Protein AF-A0A8T4KR12-F1 (afdb_monomer_lite)

Secondary structure (DSSP, 8-state):
--HHHHHHHHHHHHTT-BTT--EEGGGGGTTS-GGG--HHHHHHHHHHHHHTTSEEE-STTEEEE-STTHHHHHHHHHHHHHHHH--

Foldseek 3Di:
DDPLLLLQLLVQLVVVQEDVRKDALLCSLPPDDPVPSDSVVSVVSQVVCVVVQQWDDDPDRIIHGYPVCSVVSVVSNVVVVVVVVVD

Sequence (87 aa):
MDKLHKHILRRLYSYGYVGRRHTAREEMKQGLPSHMKNMKLINEACDKLIKEGYLEHCHGDRISINRIKRREIAEIVRAWQNEANTT

pLDDT: mean 93.28, std 6.54, range [53.41, 97.69]

Structure (mmCIF, N/CA/C/O backbone):
data_AF-A0A8T4KR12-F1
#
_entry.id   AF-A0A8T4KR12-F1
#
loop_
_atom_site.group_PDB
_atom_site.id
_atom_site.type_symbol
_atom_site.label_atom_id
_atom_site.label_alt_id
_atom_site.label_comp_id
_atom_site.label_asym_id
_atom_site.label_entity_id
_atom_site.label_seq_id
_atom_site.pdbx_PDB_ins_code
_atom_site.Cartn_x
_atom_site.Cartn_y
_atom_site.Cartn_z
_atom_site.occupancy
_atom_site.B_iso_or_equiv
_atom_site.auth_seq_id
_atom_site.auth_comp_id
_atom_site.auth_asym_id
_atom_site.auth_atom_id
_atom_site.pdbx_PDB_model_num
ATOM 1 N N . MET A 1 1 ? 3.144 7.379 9.516 1.00 86.19 1 MET A N 1
ATOM 2 C CA . MET A 1 1 ? 2.653 7.022 8.166 1.00 86.19 1 MET A CA 1
ATOM 3 C C . MET A 1 1 ? 1.265 7.623 7.973 1.00 86.19 1 MET A C 1
ATOM 5 O O . MET A 1 1 ? 0.456 7.493 8.886 1.00 86.19 1 MET A O 1
ATOM 9 N N . ASP A 1 2 ? 1.008 8.316 6.859 1.00 92.75 2 ASP A N 1
ATOM 10 C CA . ASP A 1 2 ? -0.288 8.976 6.620 1.00 92.75 2 ASP A CA 1
ATOM 11 C C . ASP A 1 2 ? -1.394 7.995 6.172 1.00 92.75 2 ASP A C 1
ATOM 13 O O . ASP A 1 2 ? -1.157 6.799 5.973 1.00 92.75 2 ASP A O 1
ATOM 17 N N . LYS A 1 3 ? -2.619 8.511 6.004 1.00 93.06 3 LYS A N 1
ATOM 18 C CA . LYS A 1 3 ? -3.806 7.725 5.632 1.00 93.06 3 LYS A CA 1
ATOM 19 C C . LYS A 1 3 ? -3.688 7.053 4.257 1.00 93.06 3 LYS A C 1
ATOM 21 O O . LYS A 1 3 ? -4.169 5.932 4.100 1.00 93.06 3 LYS A O 1
ATOM 26 N N . LEU A 1 4 ? -3.064 7.701 3.270 1.00 95.50 4 LEU A N 1
ATOM 27 C CA . LEU A 1 4 ? -2.925 7.156 1.916 1.00 95.50 4 LEU A CA 1
ATOM 28 C C . LEU A 1 4 ? -1.929 5.993 1.894 1.00 95.50 4 LEU A C 1
ATOM 30 O O . LEU A 1 4 ? -2.222 4.941 1.331 1.00 95.50 4 LEU A O 1
ATOM 34 N N . HIS A 1 5 ? -0.796 6.144 2.579 1.00 97.12 5 HIS A N 1
ATOM 35 C CA . HIS A 1 5 ? 0.203 5.084 2.707 1.00 97.12 5 HIS A CA 1
ATOM 36 C C . HIS A 1 5 ? -0.382 3.864 3.435 1.00 97.12 5 HIS A C 1
ATOM 38 O O . HIS A 1 5 ? -0.280 2.738 2.942 1.00 97.12 5 HIS A O 1
ATOM 44 N N . LYS A 1 6 ? -1.076 4.088 4.564 1.00 96.44 6 LYS A N 1
ATOM 45 C CA . LYS A 1 6 ? -1.779 3.025 5.303 1.00 96.44 6 LYS A CA 1
ATOM 46 C C . LYS A 1 6 ? -2.843 2.336 4.428 1.00 96.44 6 LYS A C 1
ATOM 48 O O . LYS A 1 6 ? -2.947 1.110 4.450 1.00 96.44 6 LYS A O 1
ATOM 53 N N . HIS A 1 7 ? -3.585 3.089 3.605 1.00 96.06 7 HIS A N 1
ATOM 54 C CA . HIS A 1 7 ? -4.562 2.534 2.654 1.00 96.06 7 HIS A CA 1
ATOM 55 C C . HIS A 1 7 ? -3.920 1.619 1.608 1.00 96.06 7 HIS A C 1
ATOM 57 O O . HIS A 1 7 ? -4.406 0.504 1.410 1.00 96.06 7 HIS A O 1
ATOM 63 N N . ILE A 1 8 ? -2.825 2.057 0.977 1.00 96.94 8 ILE A N 1
ATOM 64 C CA . ILE A 1 8 ? -2.081 1.266 -0.017 1.00 96.94 8 ILE A CA 1
ATOM 65 C C . ILE A 1 8 ? -1.597 -0.046 0.610 1.00 96.94 8 ILE A C 1
ATOM 67 O O . ILE A 1 8 ? -1.888 -1.124 0.087 1.00 96.94 8 ILE A O 1
ATOM 71 N N . LEU A 1 9 ? -0.938 0.026 1.771 1.00 97.31 9 LEU A N 1
ATOM 72 C CA . LEU A 1 9 ? -0.447 -1.159 2.476 1.00 97.31 9 LEU A CA 1
ATOM 73 C C . LEU A 1 9 ? -1.577 -2.110 2.872 1.00 97.31 9 LEU A C 1
ATOM 75 O O . LEU A 1 9 ? -1.492 -3.304 2.586 1.00 97.31 9 LEU A O 1
ATOM 79 N N . ARG A 1 10 ? -2.666 -1.597 3.462 1.00 96.56 10 ARG A N 1
ATOM 80 C CA . ARG A 1 10 ? -3.838 -2.411 3.824 1.00 96.56 10 ARG A CA 1
ATOM 81 C C . ARG A 1 10 ? -4.397 -3.129 2.611 1.00 96.56 10 ARG A C 1
ATOM 83 O O . ARG A 1 10 ? -4.692 -4.320 2.696 1.00 96.56 10 ARG A O 1
ATOM 90 N N . ARG A 1 11 ? -4.565 -2.419 1.495 1.00 95.75 11 ARG A N 1
ATOM 91 C CA . ARG A 1 11 ? -5.120 -2.982 0.265 1.00 95.75 11 ARG A CA 1
ATOM 92 C C . ARG A 1 11 ? -4.237 -4.115 -0.245 1.00 95.75 11 ARG A C 1
ATOM 94 O O . ARG A 1 11 ? -4.726 -5.229 -0.411 1.0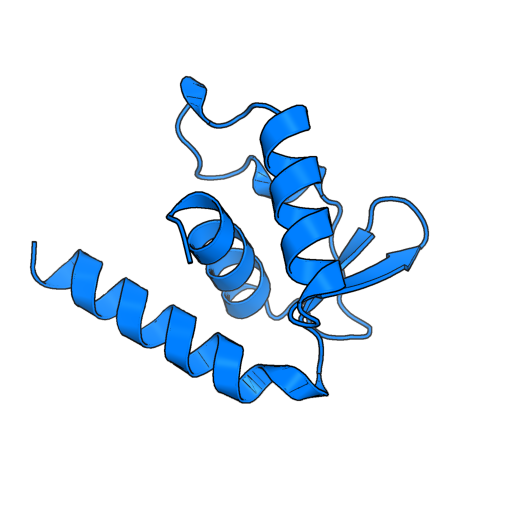0 95.75 11 ARG A O 1
ATOM 101 N N . LEU A 1 12 ? -2.944 -3.860 -0.429 1.00 96.56 12 LEU A N 1
ATOM 102 C CA . LEU A 1 12 ? -2.011 -4.873 -0.921 1.00 96.56 12 LEU A CA 1
ATOM 103 C C . LEU A 1 12 ? -1.932 -6.088 0.008 1.00 96.56 12 LEU A C 1
ATOM 105 O O . LEU A 1 12 ? -1.949 -7.225 -0.464 1.00 96.56 12 LEU A O 1
ATOM 109 N N . TYR A 1 13 ? -1.929 -5.849 1.319 1.00 96.56 13 TYR A N 1
ATOM 110 C CA . TYR A 1 13 ? -1.884 -6.897 2.331 1.00 96.56 13 TYR A CA 1
ATOM 111 C C . TYR A 1 13 ? -3.148 -7.763 2.317 1.00 96.56 13 TYR A C 1
ATOM 113 O O . TYR A 1 13 ? -3.049 -8.988 2.287 1.00 96.56 13 TYR A O 1
ATOM 121 N N . SER A 1 14 ? -4.327 -7.136 2.263 1.00 94.06 14 SER A N 1
ATOM 122 C CA . SER A 1 14 ? -5.623 -7.833 2.285 1.00 94.06 14 SER A CA 1
ATOM 123 C C . SER A 1 14 ? -5.819 -8.736 1.065 1.00 94.06 14 SER A C 1
ATOM 125 O O . SER A 1 14 ? -6.376 -9.821 1.188 1.00 94.06 14 SER A O 1
ATOM 127 N N . TYR A 1 15 ? -5.321 -8.320 -0.104 1.00 94.94 15 TYR A N 1
ATOM 128 C CA . TYR A 1 15 ? -5.381 -9.113 -1.339 1.00 94.94 15 TYR A CA 1
ATOM 129 C C . TYR A 1 15 ? -4.177 -10.055 -1.533 1.00 94.94 15 TYR A C 1
ATOM 131 O O . TYR A 1 15 ? -4.098 -10.767 -2.538 1.00 94.94 15 TYR A O 1
ATOM 139 N N . GLY A 1 16 ? -3.229 -10.076 -0.589 1.00 95.25 16 GLY A N 1
ATOM 140 C CA . GLY A 1 16 ? -2.057 -10.949 -0.644 1.00 95.25 16 GLY A CA 1
ATOM 141 C C . GLY A 1 16 ? -1.075 -10.611 -1.772 1.00 95.25 16 GLY A C 1
ATOM 142 O O . GLY A 1 16 ? -0.389 -11.505 -2.273 1.00 95.25 16 GLY A O 1
ATOM 143 N N . TYR A 1 17 ? -1.000 -9.345 -2.194 1.00 96.38 17 TYR A N 1
ATOM 144 C CA . TYR A 1 17 ? -0.017 -8.881 -3.174 1.00 96.38 17 TYR A CA 1
ATOM 145 C C . TYR A 1 17 ? 1.367 -8.773 -2.528 1.00 96.38 17 TYR A C 1
ATOM 147 O O . TYR A 1 17 ? 1.755 -7.718 -2.032 1.00 96.38 17 TYR A O 1
ATOM 155 N N . VAL A 1 18 ? 2.096 -9.890 -2.505 1.00 94.69 18 VAL A N 1
ATOM 156 C CA . VAL A 1 18 ? 3.415 -10.031 -1.881 1.00 94.69 18 VAL A CA 1
ATOM 157 C C . VAL A 1 18 ? 4.383 -10.716 -2.857 1.00 94.69 18 VAL A C 1
ATOM 159 O O . VAL A 1 18 ? 4.097 -11.812 -3.352 1.00 94.69 18 VAL A O 1
ATOM 162 N N . GLY A 1 19 ? 5.548 -10.108 -3.108 1.00 88.06 19 GLY A N 1
ATOM 163 C CA . GLY A 1 19 ? 6.589 -10.649 -3.990 1.00 88.06 19 GLY A CA 1
ATOM 164 C C . GLY A 1 19 ? 6.090 -10.931 -5.414 1.00 88.06 19 GLY A C 1
ATOM 165 O O . GLY A 1 19 ? 5.833 -10.018 -6.189 1.00 88.06 19 GLY A O 1
ATOM 166 N N . ARG A 1 20 ? 5.923 -12.215 -5.775 1.00 88.19 20 ARG A N 1
ATOM 167 C CA . ARG A 1 20 ? 5.464 -12.621 -7.124 1.00 88.19 20 ARG A CA 1
ATOM 168 C C . ARG A 1 20 ? 4.024 -12.192 -7.437 1.00 88.19 20 ARG A C 1
ATOM 170 O O . ARG A 1 20 ? 3.646 -12.146 -8.602 1.00 88.19 20 ARG A O 1
ATOM 177 N N . ARG A 1 21 ? 3.205 -11.905 -6.418 1.00 93.94 21 ARG A N 1
ATOM 178 C CA . ARG A 1 21 ? 1.847 -11.376 -6.601 1.00 93.94 21 ARG A CA 1
ATOM 179 C C . ARG A 1 21 ? 1.891 -9.855 -6.537 1.00 93.94 21 ARG A C 1
ATOM 181 O O . ARG A 1 21 ? 2.127 -9.291 -5.477 1.00 93.94 21 ARG A O 1
ATOM 188 N N . HIS A 1 22 ? 1.602 -9.207 -7.657 1.00 95.56 22 HIS A N 1
ATOM 189 C CA . HIS A 1 22 ? 1.715 -7.757 -7.814 1.00 95.56 22 HIS A CA 1
ATOM 190 C C . HIS A 1 22 ? 0.519 -7.159 -8.560 1.00 95.56 22 HIS A C 1
ATOM 192 O O . HIS A 1 22 ? -0.125 -7.835 -9.371 1.00 95.56 22 HIS A O 1
ATOM 198 N N . THR A 1 23 ? 0.274 -5.870 -8.360 1.00 96.88 23 THR A N 1
ATOM 199 C CA . THR A 1 23 ? -0.820 -5.114 -8.988 1.00 96.88 23 THR A CA 1
ATOM 200 C C . THR A 1 23 ? -0.315 -3.783 -9.535 1.00 96.88 23 THR A C 1
ATOM 202 O O . THR A 1 23 ? 0.731 -3.311 -9.105 1.00 96.88 23 THR A O 1
ATOM 205 N N . ALA A 1 24 ? -1.039 -3.174 -10.473 1.00 96.88 24 ALA A N 1
ATOM 206 C CA . ALA A 1 24 ? -0.710 -1.839 -10.971 1.00 96.88 24 ALA A CA 1
ATOM 207 C C . ALA A 1 24 ? -0.929 -0.767 -9.888 1.00 96.88 24 ALA A C 1
ATOM 209 O O . ALA A 1 24 ? -1.873 -0.874 -9.099 1.00 96.88 24 ALA A O 1
ATOM 210 N N . ARG A 1 25 ? -0.105 0.290 -9.884 1.00 96.25 25 ARG A N 1
ATOM 211 C CA . ARG A 1 25 ? -0.278 1.482 -9.026 1.00 96.25 25 ARG A CA 1
ATOM 212 C C . ARG A 1 25 ? -1.674 2.092 -9.163 1.00 96.25 25 ARG A C 1
ATOM 214 O O . ARG A 1 25 ? -2.267 2.501 -8.169 1.00 96.25 25 ARG A O 1
ATOM 221 N N . GLU A 1 26 ? -2.234 2.086 -10.373 1.00 95.25 26 GLU A N 1
ATOM 222 C CA . GLU A 1 26 ? -3.573 2.614 -10.656 1.00 95.25 26 GLU A CA 1
ATOM 223 C C . GLU A 1 26 ? -4.672 1.952 -9.812 1.00 95.25 26 GLU A C 1
ATOM 225 O O . GLU A 1 26 ? -5.604 2.622 -9.365 1.00 95.25 26 GLU A O 1
ATOM 230 N N . GLU A 1 27 ? -4.532 0.665 -9.491 1.00 95.62 27 GLU A N 1
ATOM 231 C CA . GLU A 1 27 ? -5.510 -0.068 -8.681 1.00 95.62 27 GLU A CA 1
ATOM 232 C C . GLU A 1 27 ? -5.620 0.473 -7.250 1.00 95.62 27 GLU A C 1
ATOM 234 O O . GLU A 1 27 ? -6.594 0.185 -6.548 1.00 95.62 27 GLU A O 1
ATOM 239 N N . MET A 1 28 ? -4.658 1.285 -6.797 1.00 95.81 28 MET A N 1
ATOM 240 C CA . MET A 1 28 ? -4.693 1.918 -5.477 1.00 95.81 28 MET A CA 1
ATOM 241 C C . MET A 1 28 ? -5.761 3.015 -5.372 1.00 95.81 28 MET A C 1
ATOM 243 O O . MET A 1 28 ? -6.173 3.348 -4.259 1.00 95.81 28 MET A O 1
ATOM 247 N N . LYS A 1 29 ? -6.294 3.511 -6.502 1.00 94.88 29 LYS A N 1
ATOM 248 C CA . LYS A 1 29 ? -7.421 4.464 -6.535 1.00 94.88 29 LYS A CA 1
ATOM 249 C C . LYS A 1 29 ? -8.721 3.876 -5.980 1.00 94.88 29 LYS A C 1
ATOM 251 O O . LYS A 1 29 ? -9.631 4.604 -5.577 1.00 94.88 29 LYS A O 1
ATOM 256 N N . GLN A 1 30 ? -8.851 2.552 -6.002 1.00 92.94 30 GLN A N 1
ATOM 257 C CA . GLN A 1 30 ? -10.079 1.881 -5.607 1.00 92.94 30 GLN A CA 1
ATOM 258 C C . GLN A 1 30 ? -10.283 1.948 -4.087 1.00 92.94 30 GLN A C 1
ATOM 260 O O . GLN A 1 30 ? -9.398 1.608 -3.295 1.00 92.94 30 GLN A O 1
ATOM 265 N N . GLY A 1 31 ? -11.487 2.355 -3.683 1.00 88.31 31 GLY A N 1
ATOM 266 C CA . GLY A 1 31 ? -11.862 2.559 -2.281 1.00 88.31 31 GLY A CA 1
ATOM 267 C C . GLY A 1 31 ? -11.417 3.900 -1.686 1.00 88.31 31 GLY A C 1
ATOM 268 O O . GLY A 1 31 ? -11.697 4.147 -0.519 1.00 88.31 31 GLY A O 1
ATOM 269 N N . LEU A 1 32 ? -10.752 4.765 -2.461 1.00 91.81 32 LEU A N 1
ATOM 270 C CA . LEU A 1 32 ? -10.472 6.145 -2.057 1.00 91.81 32 LEU A CA 1
ATOM 271 C C . LEU A 1 32 ? -11.647 7.074 -2.416 1.00 91.81 32 LEU A C 1
ATOM 273 O O . LEU A 1 32 ? -12.310 6.851 -3.436 1.00 91.81 32 LEU A O 1
ATOM 277 N N . PRO A 1 33 ? -11.899 8.136 -1.627 1.00 89.81 33 PRO A N 1
ATOM 278 C CA . PRO A 1 33 ? -12.842 9.187 -2.002 1.00 89.81 33 PRO A CA 1
ATOM 279 C C . PRO A 1 33 ? -12.347 9.941 -3.246 1.00 89.81 33 PRO A C 1
ATOM 281 O O . PRO A 1 33 ? -11.149 9.963 -3.527 1.00 89.81 33 PRO A O 1
ATOM 284 N N . SER A 1 34 ? -13.257 10.574 -3.993 1.00 90.12 34 SER A N 1
ATOM 285 C CA . SER A 1 34 ? -12.965 11.230 -5.284 1.00 90.12 34 SER A CA 1
ATOM 286 C C . SER A 1 34 ? -11.764 12.179 -5.231 1.00 90.12 34 SER A C 1
ATOM 288 O O . SER A 1 34 ? -10.876 12.076 -6.072 1.00 90.12 34 SER A O 1
ATOM 290 N N . HIS A 1 35 ? -11.681 13.024 -4.201 1.00 85.88 35 HIS A N 1
ATOM 291 C CA . HIS A 1 35 ? -10.588 13.984 -4.013 1.00 85.88 35 HIS A CA 1
ATOM 292 C C . HIS A 1 35 ? -9.213 13.332 -3.760 1.00 85.88 35 HIS A C 1
ATOM 294 O O . HIS A 1 35 ? -8.189 13.976 -3.961 1.00 85.88 35 HIS A O 1
ATOM 300 N N . MET A 1 36 ? -9.169 12.058 -3.350 1.00 87.81 36 MET A N 1
ATOM 301 C CA . MET A 1 36 ? -7.927 11.298 -3.141 1.00 87.81 36 MET A CA 1
ATOM 302 C C . MET A 1 36 ? -7.577 10.374 -4.316 1.00 87.81 36 MET A C 1
ATOM 304 O O . MET A 1 36 ? -6.503 9.777 -4.311 1.00 87.81 36 MET A O 1
ATOM 308 N N . LYS A 1 37 ? -8.424 10.264 -5.350 1.00 91.69 37 LYS A N 1
ATOM 309 C CA . LYS A 1 37 ? -8.137 9.494 -6.579 1.00 91.69 37 LYS A CA 1
ATOM 310 C C . LYS A 1 37 ? -7.189 10.242 -7.531 1.00 91.69 37 LYS A C 1
ATOM 312 O O . LYS A 1 37 ? -7.348 10.191 -8.747 1.00 91.69 37 LYS A O 1
ATOM 317 N N . ASN A 1 38 ? -6.211 10.956 -6.983 1.00 93.75 38 ASN A N 1
ATOM 318 C CA . ASN A 1 38 ? -5.206 11.678 -7.747 1.00 93.75 38 ASN A CA 1
ATOM 319 C C . ASN A 1 38 ? -3.994 10.766 -7.986 1.00 93.75 38 ASN A C 1
ATOM 321 O O . ASN A 1 38 ? -3.274 10.424 -7.047 1.00 93.75 38 ASN A O 1
ATOM 325 N N . MET A 1 39 ? -3.757 10.391 -9.246 1.00 94.50 39 MET A N 1
ATOM 326 C CA . MET A 1 39 ? -2.666 9.481 -9.612 1.00 94.50 39 MET A CA 1
ATOM 327 C C . MET A 1 39 ? -1.277 10.015 -9.259 1.00 94.50 39 MET A C 1
ATOM 329 O O . MET A 1 39 ? -0.402 9.219 -8.930 1.00 94.50 39 MET A O 1
ATOM 333 N N . LYS A 1 40 ? -1.073 11.339 -9.251 1.00 95.62 40 LYS A N 1
ATOM 334 C CA . LYS A 1 40 ? 0.203 11.933 -8.836 1.00 95.62 40 LYS A CA 1
ATOM 335 C C . LYS A 1 40 ? 0.493 11.630 -7.363 1.00 95.62 40 LYS A C 1
ATOM 337 O O . LYS A 1 40 ? 1.550 11.092 -7.055 1.00 95.62 40 LYS A O 1
ATOM 342 N N . LEU A 1 41 ? -0.481 11.877 -6.483 1.00 95.06 41 LEU A N 1
ATOM 343 C CA . LEU A 1 41 ? -0.353 11.601 -5.045 1.00 95.06 41 LEU A CA 1
ATOM 344 C C . LEU A 1 41 ? -0.177 10.105 -4.760 1.00 95.06 41 LEU A C 1
ATOM 346 O O . LEU A 1 41 ? 0.605 9.720 -3.896 1.00 95.06 41 LEU A O 1
ATOM 350 N N . ILE A 1 42 ? -0.895 9.252 -5.496 1.00 96.31 42 ILE A N 1
ATOM 351 C CA . ILE A 1 42 ? -0.771 7.795 -5.374 1.00 96.31 42 ILE A CA 1
ATOM 352 C C . ILE A 1 42 ? 0.634 7.339 -5.775 1.00 96.31 42 ILE A C 1
ATOM 354 O O . ILE A 1 42 ? 1.231 6.531 -5.063 1.00 96.31 42 ILE A O 1
ATOM 358 N N . ASN A 1 43 ? 1.170 7.855 -6.883 1.00 96.12 43 ASN A N 1
ATOM 359 C CA . ASN A 1 43 ? 2.511 7.513 -7.348 1.00 96.12 43 ASN A CA 1
ATOM 360 C C . ASN A 1 43 ? 3.581 7.973 -6.353 1.00 96.12 43 ASN A C 1
ATOM 362 O O . ASN A 1 43 ? 4.404 7.154 -5.957 1.00 96.12 43 ASN A O 1
ATOM 366 N N . GLU A 1 44 ? 3.501 9.214 -5.868 1.00 96.38 44 GLU A N 1
ATOM 367 C CA . GLU A 1 44 ? 4.414 9.748 -4.848 1.00 96.38 44 GLU A CA 1
ATOM 368 C C . GLU A 1 44 ? 4.381 8.917 -3.553 1.00 96.38 44 GLU A C 1
ATOM 370 O O . GLU A 1 44 ? 5.429 8.599 -2.986 1.00 96.38 44 GLU A O 1
ATOM 375 N N . ALA A 1 45 ? 3.192 8.496 -3.107 1.00 97.19 45 ALA A N 1
ATOM 376 C CA . ALA A 1 45 ? 3.048 7.621 -1.945 1.00 97.19 45 ALA A CA 1
ATOM 377 C C . ALA A 1 45 ? 3.644 6.223 -2.192 1.00 97.19 45 ALA A C 1
ATOM 379 O O . ALA A 1 45 ? 4.314 5.673 -1.317 1.00 97.19 45 ALA A O 1
ATOM 380 N N . CYS A 1 46 ? 3.443 5.647 -3.382 1.00 96.94 46 CYS A N 1
ATOM 381 C CA . CYS A 1 46 ? 4.056 4.370 -3.752 1.00 96.94 46 CYS A CA 1
ATOM 382 C C . CYS A 1 46 ? 5.585 4.474 -3.782 1.00 96.94 46 CYS A C 1
ATOM 384 O O . CYS A 1 46 ? 6.256 3.620 -3.209 1.00 96.94 46 CYS A O 1
ATOM 386 N N . ASP A 1 47 ? 6.138 5.524 -4.391 1.00 96.88 47 ASP A N 1
ATOM 387 C CA . ASP A 1 47 ? 7.586 5.734 -4.488 1.00 96.88 47 ASP A CA 1
ATOM 388 C C . ASP A 1 47 ? 8.220 5.918 -3.109 1.00 96.88 47 ASP A C 1
ATOM 390 O O . ASP A 1 47 ? 9.279 5.351 -2.826 1.00 96.88 47 ASP A O 1
ATOM 394 N N . LYS A 1 48 ? 7.543 6.632 -2.203 1.00 97.56 48 LYS A N 1
ATOM 395 C CA . LYS A 1 48 ? 7.985 6.752 -0.813 1.00 97.56 48 LYS A CA 1
ATOM 396 C C . LYS A 1 48 ? 7.980 5.404 -0.092 1.00 97.56 48 LYS A C 1
ATOM 398 O O . LYS A 1 48 ? 8.974 5.061 0.543 1.00 97.56 48 LYS A O 1
ATOM 403 N N . LEU A 1 49 ? 6.922 4.604 -0.235 1.00 97.69 49 LEU A N 1
ATOM 404 C CA . LEU A 1 49 ? 6.864 3.262 0.353 1.00 97.69 49 LEU A CA 1
ATOM 405 C C . LEU A 1 49 ? 7.913 2.303 -0.232 1.00 97.69 49 LEU A C 1
ATOM 407 O O . LEU A 1 49 ? 8.411 1.440 0.492 1.00 97.69 49 LEU A O 1
ATOM 411 N N . ILE A 1 50 ? 8.258 2.445 -1.515 1.00 96.62 50 ILE A N 1
ATOM 412 C CA . ILE A 1 50 ? 9.354 1.699 -2.152 1.00 96.62 50 ILE A CA 1
ATOM 413 C C . ILE A 1 50 ? 10.691 2.125 -1.543 1.00 96.62 50 ILE A C 1
ATOM 415 O O . ILE A 1 50 ? 11.466 1.276 -1.109 1.00 96.62 50 ILE A O 1
ATOM 419 N N . LYS A 1 51 ? 10.943 3.436 -1.438 1.00 96.94 51 LYS A N 1
ATOM 420 C CA . LYS A 1 51 ? 12.165 3.986 -0.834 1.00 96.94 51 LYS A CA 1
ATOM 421 C C . LYS A 1 51 ? 12.339 3.558 0.626 1.00 96.94 51 LYS A C 1
ATOM 423 O O . LYS A 1 51 ? 13.451 3.281 1.060 1.00 96.94 51 LYS A O 1
ATOM 428 N N . GLU A 1 52 ? 11.244 3.479 1.376 1.00 96.50 52 GLU A N 1
ATOM 429 C CA . GLU A 1 52 ? 11.219 3.005 2.765 1.00 96.50 52 GLU A CA 1
ATOM 430 C C . GLU A 1 52 ? 11.270 1.466 2.881 1.00 96.50 52 GLU A C 1
ATOM 432 O O . GLU A 1 52 ? 11.352 0.924 3.986 1.00 96.50 52 GLU A O 1
ATOM 437 N N . GLY A 1 53 ? 11.234 0.744 1.757 1.00 96.69 53 GLY A N 1
ATOM 438 C CA . GLY A 1 53 ? 11.361 -0.710 1.685 1.00 96.69 53 GLY A CA 1
ATOM 439 C C . GLY A 1 53 ? 10.091 -1.490 2.023 1.00 96.69 53 GLY A C 1
ATOM 440 O O . GLY A 1 53 ? 10.169 -2.701 2.207 1.00 96.69 53 GLY A O 1
ATOM 441 N N . TYR A 1 54 ? 8.927 -0.845 2.129 1.00 97.69 54 TYR A N 1
ATOM 442 C CA . TYR A 1 54 ? 7.651 -1.532 2.372 1.00 97.69 54 TYR A CA 1
ATOM 443 C C . TYR A 1 54 ? 7.068 -2.154 1.104 1.00 97.69 54 TYR A C 1
ATOM 445 O O . TYR A 1 54 ? 6.376 -3.172 1.167 1.00 97.69 54 TYR A O 1
ATOM 453 N N . LEU A 1 55 ? 7.349 -1.547 -0.046 1.00 97.38 55 LEU A N 1
ATOM 454 C CA . LEU A 1 55 ? 6.945 -2.047 -1.351 1.00 97.38 55 LEU A CA 1
ATOM 455 C C . LEU A 1 55 ? 8.162 -2.428 -2.186 1.00 97.38 55 LEU A C 1
ATOM 457 O O . LEU A 1 55 ? 9.242 -1.864 -2.040 1.00 97.38 55 LEU A O 1
ATOM 461 N N . GLU A 1 56 ? 7.956 -3.374 -3.088 1.00 95.69 56 GLU A N 1
ATOM 462 C CA . GLU A 1 56 ? 8.902 -3.749 -4.128 1.00 95.69 56 GLU A CA 1
ATOM 463 C C . GLU A 1 56 ? 8.334 -3.339 -5.484 1.00 95.69 56 GLU A C 1
ATOM 465 O O . GLU A 1 56 ? 7.150 -3.558 -5.778 1.00 95.69 56 GLU A O 1
ATOM 470 N N . HIS A 1 57 ? 9.198 -2.762 -6.316 1.00 94.06 57 HIS A N 1
ATOM 471 C CA . HIS A 1 57 ? 8.904 -2.582 -7.726 1.00 94.06 57 HIS A CA 1
ATOM 472 C C . HIS A 1 57 ? 8.994 -3.932 -8.434 1.00 94.06 57 HIS A C 1
ATOM 474 O O . HIS A 1 57 ? 9.930 -4.700 -8.208 1.00 94.06 57 HIS A O 1
ATOM 480 N N . CYS A 1 58 ? 8.026 -4.220 -9.296 1.00 88.50 58 CYS A N 1
ATOM 481 C CA . CYS A 1 58 ? 8.052 -5.403 -10.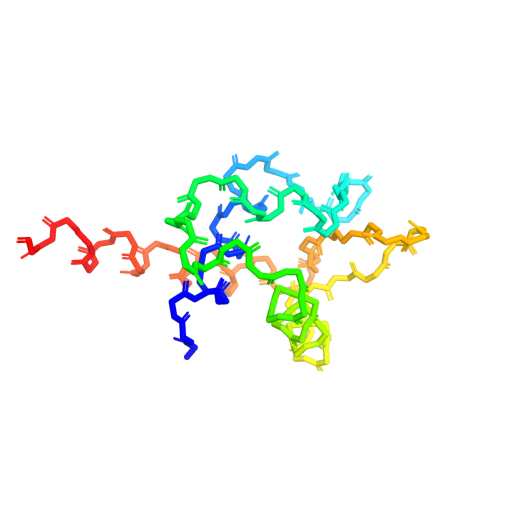144 1.00 88.50 58 CYS A CA 1
ATOM 482 C C . CYS A 1 58 ? 8.344 -4.974 -11.593 1.00 88.50 58 CYS A C 1
ATOM 484 O O . CYS A 1 58 ? 9.350 -4.313 -11.848 1.00 88.50 58 CYS A O 1
ATOM 486 N N . HIS A 1 59 ? 7.470 -5.327 -12.540 1.00 86.62 59 HIS A N 1
ATOM 487 C CA . HIS A 1 59 ? 7.577 -4.949 -13.953 1.00 86.62 59 HIS A CA 1
ATOM 488 C C . HIS A 1 59 ? 6.575 -3.847 -14.315 1.00 86.62 59 HIS A C 1
ATOM 490 O O . HIS A 1 59 ? 5.407 -3.942 -13.931 1.00 86.62 59 HIS A O 1
ATOM 496 N N . GLY A 1 60 ? 7.006 -2.844 -15.089 1.00 88.25 60 GLY A N 1
ATOM 497 C CA . GLY A 1 60 ? 6.174 -1.679 -15.429 1.00 88.25 60 GLY A CA 1
ATOM 498 C C . GLY A 1 60 ? 5.677 -0.960 -14.171 1.00 88.25 60 GLY A C 1
ATOM 499 O O . GLY A 1 60 ? 6.356 -0.976 -13.155 1.00 88.25 60 GLY A O 1
ATOM 500 N N . ASP A 1 61 ? 4.457 -0.427 -14.177 1.00 91.56 61 ASP A N 1
ATOM 501 C CA . ASP A 1 61 ? 3.875 0.274 -13.016 1.00 91.56 61 ASP A CA 1
ATOM 502 C C . ASP A 1 61 ? 3.342 -0.658 -11.914 1.00 91.56 61 ASP A C 1
ATOM 504 O O . ASP A 1 61 ? 2.390 -0.324 -11.199 1.00 91.56 61 ASP A O 1
ATOM 508 N N . ARG A 1 62 ? 3.894 -1.868 -11.788 1.00 96.12 62 ARG A N 1
ATOM 509 C CA . ARG A 1 62 ? 3.400 -2.878 -10.848 1.00 96.12 62 ARG A CA 1
ATOM 510 C C . ARG A 1 62 ? 4.200 -2.883 -9.557 1.00 96.12 62 ARG A C 1
ATOM 512 O O . ARG A 1 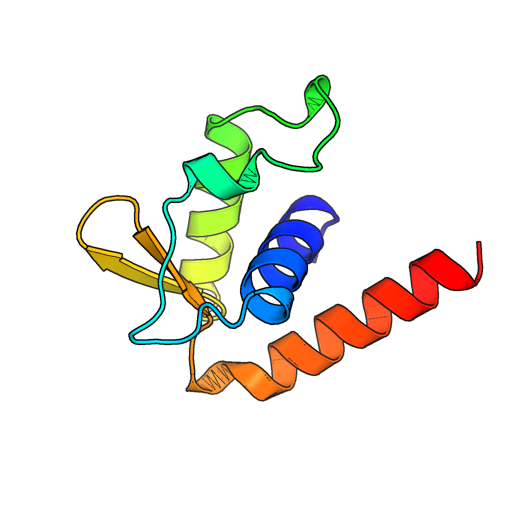62 ? 5.428 -2.863 -9.559 1.00 96.12 62 ARG A O 1
ATOM 519 N N . ILE A 1 63 ? 3.469 -2.985 -8.456 1.00 97.31 63 ILE A N 1
ATOM 520 C CA . ILE A 1 63 ? 3.982 -2.971 -7.090 1.00 97.31 63 ILE A CA 1
ATOM 521 C C . ILE A 1 63 ? 3.474 -4.188 -6.316 1.00 97.31 63 ILE A C 1
ATOM 523 O O . ILE A 1 63 ? 2.383 -4.715 -6.574 1.00 97.31 63 ILE A O 1
ATOM 527 N N . SER A 1 64 ? 4.263 -4.622 -5.341 1.00 97.56 64 SER A N 1
ATOM 528 C CA . SER A 1 64 ? 3.869 -5.618 -4.343 1.00 97.56 64 SER A CA 1
ATOM 529 C C . SER A 1 64 ? 4.445 -5.261 -2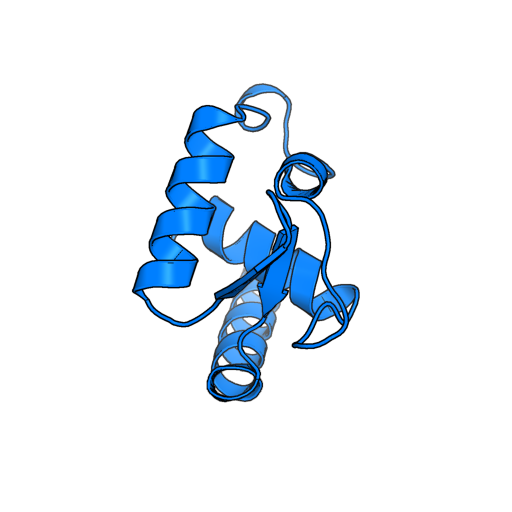.977 1.00 97.56 64 SER A C 1
ATOM 531 O O . SER A 1 64 ? 5.319 -4.404 -2.868 1.00 97.56 64 SER A O 1
ATOM 533 N N . ILE A 1 65 ? 3.954 -5.907 -1.922 1.00 97.69 65 ILE A N 1
ATOM 534 C CA . ILE A 1 65 ? 4.564 -5.822 -0.595 1.00 97.69 65 ILE A CA 1
ATOM 535 C C . ILE A 1 65 ? 5.940 -6.484 -0.607 1.00 97.69 65 ILE A C 1
ATOM 537 O O . ILE A 1 65 ? 6.089 -7.621 -1.071 1.00 97.69 65 ILE A O 1
ATOM 541 N N . ASN A 1 66 ? 6.903 -5.799 0.011 1.00 95.94 66 ASN A N 1
ATOM 542 C CA . ASN A 1 66 ? 8.209 -6.358 0.307 1.00 95.94 66 ASN A CA 1
ATOM 543 C C . ASN A 1 66 ? 8.080 -7.532 1.286 1.00 95.94 66 ASN A C 1
ATOM 545 O O . ASN A 1 66 ? 7.535 -7.405 2.389 1.00 95.94 66 ASN A O 1
ATOM 549 N N . ARG A 1 67 ? 8.612 -8.690 0.888 1.00 94.56 67 ARG A N 1
ATOM 550 C CA . ARG A 1 67 ? 8.536 -9.926 1.684 1.00 94.56 67 ARG A CA 1
ATOM 551 C C . ARG A 1 67 ? 9.247 -9.809 3.028 1.00 94.56 67 ARG A C 1
ATOM 553 O O . ARG A 1 67 ? 8.750 -10.354 4.010 1.00 94.56 67 ARG A O 1
ATOM 560 N N . ILE A 1 68 ? 10.359 -9.080 3.073 1.00 95.75 68 ILE A N 1
ATOM 561 C CA . ILE A 1 68 ? 11.182 -8.877 4.270 1.00 95.75 68 ILE A CA 1
ATOM 562 C C . ILE A 1 68 ? 10.407 -8.055 5.307 1.00 95.75 68 ILE A C 1
ATOM 564 O O . ILE A 1 68 ? 10.397 -8.395 6.487 1.00 95.75 68 ILE A O 1
ATOM 568 N N . LYS A 1 69 ? 9.673 -7.026 4.862 1.00 95.69 69 LYS A N 1
ATOM 569 C CA . LYS A 1 69 ? 8.879 -6.143 5.735 1.00 95.69 69 LYS A CA 1
ATOM 570 C C . LYS A 1 69 ? 7.444 -6.608 5.985 1.00 95.69 69 LYS A C 1
ATOM 572 O O . LYS A 1 69 ? 6.671 -5.909 6.636 1.00 95.69 69 LYS A O 1
ATOM 577 N N . ARG A 1 70 ? 7.051 -7.797 5.514 1.00 94.38 70 ARG A N 1
ATOM 578 C CA . ARG A 1 70 ? 5.657 -8.272 5.600 1.00 94.38 70 ARG A CA 1
ATOM 579 C C . ARG A 1 70 ? 5.099 -8.267 7.029 1.00 94.38 70 ARG A C 1
ATOM 581 O O . ARG A 1 70 ? 3.928 -7.939 7.205 1.00 94.38 70 ARG A O 1
ATOM 588 N N . ARG A 1 71 ? 5.907 -8.641 8.031 1.00 95.56 71 ARG A N 1
ATOM 589 C CA . ARG A 1 71 ? 5.478 -8.659 9.442 1.00 95.56 71 ARG A CA 1
ATOM 5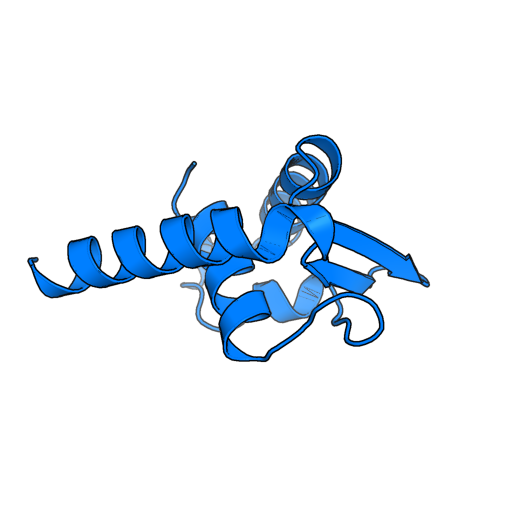90 C C . ARG A 1 71 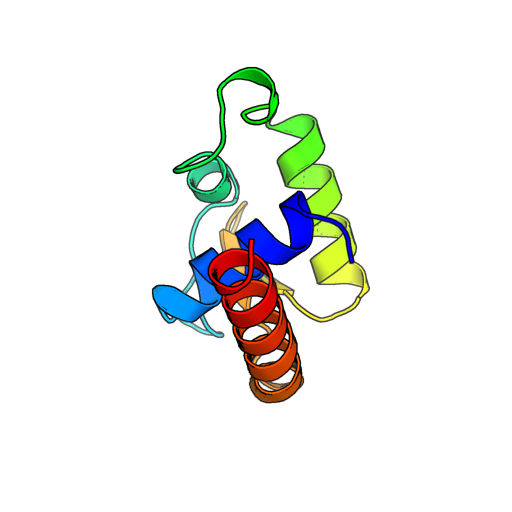? 5.171 -7.250 9.952 1.00 95.56 71 ARG A C 1
ATOM 592 O O . ARG A 1 71 ? 4.086 -7.024 10.468 1.00 95.56 71 ARG A O 1
ATOM 599 N N . GLU A 1 72 ? 6.083 -6.313 9.720 1.00 96.56 72 GLU A N 1
ATOM 600 C CA . GLU A 1 72 ? 5.928 -4.899 10.085 1.00 96.56 72 GLU A CA 1
ATOM 601 C C . GLU A 1 72 ? 4.690 -4.282 9.411 1.00 96.56 72 GLU A C 1
ATOM 603 O O . GLU A 1 72 ? 3.878 -3.615 10.046 1.00 96.56 72 GLU A O 1
ATOM 608 N N . ILE A 1 73 ? 4.466 -4.592 8.131 1.00 96.69 73 ILE A N 1
ATOM 609 C CA . ILE A 1 73 ? 3.276 -4.141 7.396 1.00 96.69 73 ILE A CA 1
ATOM 610 C C . ILE A 1 73 ? 1.993 -4.705 8.013 1.00 96.69 73 ILE A C 1
ATOM 612 O O . ILE A 1 73 ? 1.003 -3.984 8.129 1.00 96.69 73 ILE A O 1
ATOM 616 N N . ALA A 1 74 ? 1.993 -5.974 8.429 1.00 96.56 74 ALA A N 1
ATOM 617 C CA . ALA A 1 74 ? 0.840 -6.579 9.089 1.00 96.56 74 ALA A CA 1
ATOM 618 C C . ALA A 1 74 ? 0.496 -5.865 10.407 1.00 96.56 74 ALA A C 1
ATOM 620 O O . ALA A 1 74 ? -0.681 -5.649 10.690 1.00 96.56 74 ALA A O 1
ATOM 621 N N . GLU A 1 75 ? 1.505 -5.476 11.189 1.00 96.94 75 GLU A N 1
ATOM 622 C CA . GLU A 1 75 ? 1.335 -4.718 12.435 1.00 96.94 75 GLU A CA 1
ATOM 623 C C . GLU A 1 75 ? 0.743 -3.329 12.166 1.00 96.94 75 GLU A C 1
ATOM 625 O O . GLU A 1 75 ? -0.262 -2.968 12.779 1.00 96.94 75 GLU A O 1
ATOM 630 N N . ILE A 1 76 ? 1.280 -2.599 11.179 1.00 96.50 76 ILE A N 1
ATOM 631 C CA . ILE A 1 76 ? 0.760 -1.287 10.753 1.00 96.50 76 ILE A CA 1
ATOM 632 C C . ILE A 1 76 ? -0.710 -1.389 10.330 1.00 96.50 76 ILE A C 1
ATOM 634 O O . ILE A 1 76 ? -1.537 -0.563 10.724 1.00 96.50 76 ILE A O 1
ATOM 638 N N . VAL A 1 77 ? -1.047 -2.401 9.526 1.00 95.88 77 VAL A N 1
ATOM 639 C CA . VAL A 1 77 ? -2.411 -2.604 9.022 1.00 95.88 77 VAL A CA 1
ATOM 640 C C . VAL A 1 77 ? -3.375 -2.935 10.160 1.00 95.88 77 VAL A C 1
ATOM 642 O O . VAL A 1 77 ? -4.445 -2.333 10.228 1.00 95.88 77 VAL A O 1
ATOM 645 N N . ARG A 1 78 ? -2.994 -3.835 11.075 1.00 95.44 78 ARG A N 1
ATOM 646 C CA . ARG A 1 78 ? -3.822 -4.199 12.236 1.00 95.44 78 ARG A CA 1
ATOM 647 C C . ARG A 1 78 ? -4.058 -3.008 13.160 1.00 95.44 78 ARG A C 1
ATOM 649 O O . ARG A 1 78 ? -5.202 -2.754 13.524 1.00 95.44 78 ARG A O 1
ATOM 656 N N . ALA A 1 79 ? -3.004 -2.264 13.496 1.00 94.75 79 ALA A N 1
ATOM 657 C CA . ALA A 1 79 ? -3.111 -1.076 14.339 1.00 94.75 79 ALA A CA 1
ATOM 658 C C . ALA A 1 79 ? -4.074 -0.049 13.727 1.00 94.75 79 ALA A C 1
ATOM 660 O O . ALA A 1 79 ? -4.991 0.418 14.396 1.00 94.75 79 ALA A O 1
ATOM 661 N N . TRP A 1 80 ? -3.944 0.217 12.423 1.00 93.75 80 TRP A N 1
ATOM 662 C CA . TRP A 1 80 ? -4.818 1.162 11.732 1.00 93.75 80 TRP A CA 1
ATOM 663 C C . TRP A 1 80 ? -6.285 0.716 11.659 1.00 93.75 80 TRP A C 1
ATOM 665 O O . TRP A 1 80 ? -7.188 1.542 11.765 1.00 93.75 80 TRP A O 1
ATOM 675 N N . GLN A 1 81 ? -6.543 -0.582 11.482 1.00 89.38 81 GLN A N 1
ATOM 676 C CA . GLN A 1 81 ? -7.911 -1.109 11.500 1.00 89.38 81 GLN A CA 1
ATOM 677 C C . GLN A 1 81 ? -8.549 -0.985 12.886 1.00 89.38 81 GLN A C 1
ATOM 679 O O . GLN A 1 81 ? -9.724 -0.647 12.978 1.00 89.38 81 GLN A O 1
ATOM 684 N N . ASN A 1 82 ? -7.780 -1.206 13.952 1.00 90.44 82 ASN A N 1
ATOM 685 C CA . ASN A 1 82 ? -8.271 -1.050 15.320 1.00 90.44 82 ASN A CA 1
ATOM 686 C C . ASN A 1 82 ? -8.592 0.418 15.644 1.00 90.44 82 ASN A C 1
ATOM 688 O O . ASN A 1 82 ? -9.647 0.692 16.212 1.00 90.44 82 ASN A O 1
ATOM 692 N N . GLU A 1 83 ? -7.741 1.360 15.217 1.00 88.50 83 GLU A N 1
ATOM 693 C CA . GLU A 1 83 ? -8.011 2.807 15.309 1.00 88.50 83 GLU A CA 1
ATOM 694 C C . GLU A 1 83 ? -9.362 3.161 14.657 1.00 88.50 83 GLU A C 1
ATOM 696 O O . GLU A 1 83 ? -10.196 3.830 15.263 1.00 88.50 83 GLU A O 1
ATOM 701 N N . ALA A 1 84 ? -9.613 2.653 13.445 1.00 80.12 84 ALA A N 1
ATOM 702 C CA . ALA A 1 84 ? -10.839 2.930 12.695 1.00 80.12 84 ALA A CA 1
ATOM 703 C C . ALA A 1 84 ? -12.111 2.302 13.294 1.00 80.12 84 ALA A C 1
ATOM 705 O O . ALA A 1 84 ? -13.197 2.770 12.985 1.00 80.12 84 ALA A O 1
ATOM 706 N N . ASN A 1 85 ? -11.990 1.259 14.122 1.00 72.88 85 ASN A N 1
ATOM 707 C CA . ASN A 1 85 ? -13.130 0.595 14.768 1.00 72.88 85 ASN A CA 1
ATOM 708 C C . ASN A 1 85 ? -13.475 1.181 16.147 1.00 72.88 85 ASN A C 1
ATOM 710 O O . ASN A 1 85 ? -14.483 0.797 16.734 1.00 72.88 85 ASN A O 1
ATOM 714 N N . THR A 1 86 ? -12.627 2.061 16.685 1.00 68.50 86 THR A N 1
ATOM 715 C CA . THR A 1 86 ? -12.824 2.692 18.005 1.00 68.50 86 THR A CA 1
ATOM 716 C C . THR A 1 86 ? -13.407 4.110 17.875 1.00 68.50 86 THR A C 1
ATOM 718 O O . THR A 1 86 ? -13.591 4.796 18.877 1.00 68.50 86 THR A O 1
ATOM 721 N N . THR A 1 87 ? -13.686 4.556 16.645 1.00 53.41 87 THR A N 1
ATOM 722 C CA . THR A 1 87 ? -14.199 5.894 16.302 1.00 53.41 87 THR A CA 1
ATOM 723 C C . THR A 1 87 ? -15.512 5.765 15.546 1.00 53.41 87 THR A C 1
ATOM 725 O O . THR A 1 87 ? -16.404 6.606 15.779 1.00 53.41 87 THR A O 1
#

Radius of gyration: 12.18 Å; chains: 1; bounding box: 26×27×33 Å